Protein AF-A0A813E619-F1 (afdb_monomer_lite)

Secondary structure (DSSP, 8-state):
-HHHHHHHHHSHHHHHHHHHHHHHHHHH-S--------SEEEEES--TT-HHHHHHHHTT-EEEEE-TTT--TT-HHHHHHHHHHHHHSTT-EEEE----GGGSTHHHHHHHHHHHHHHHHHHHHHHHHHHHHHHHHHHHHHHHHTT--EEE---TT-GGGG-HHHHHHHHHTT---

Radius of gyration: 18.13 Å; chains: 1; bounding box: 39×41×46 Å

Organism: Polarella glacialis (NCBI:txid89957)

pLDDT: mean 81.94, std 20.35, range [29.91, 97.69]

Foldseek 3Di:
DVVVLVCVCVDPVVVVVLVVLLVVVVVVPPDDPQDDAPLEEEEAQDDPPDPVCVVSVVVVRHYDYPHVVVDDLLDVVRLVVLLVVLLVHFRYAYEYEQDLPLQDPVLVVVCVVPPDVSVVVSVVVVVSSVSSVVSLLVSQVSRVVSSYYYYYDDDPNGNVCVDPVNVVSCSNVVDDD

Sequence (177 aa):
MQDELQELIASDVYKKRVSGCIAAVAASAASSPRAVGSRTLLEFCCSPESQLGKTSSTLGVSVIRLHESFADLSDPMVIEQVLSFVQSHPGISMHASLPCTAWSMWQHMAVHKHGKQYTNKLEQRRKESLVLLHHCFETARAVIAGGGHFSFEWPRHCSGWLRRELLEFIVEFDLAS

Structure (mmCIF, N/CA/C/O backbone):
data_AF-A0A813E619-F1
#
_entry.id   AF-A0A813E619-F1
#
loop_
_atom_site.group_PDB
_atom_site.id
_atom_site.type_symbol
_atom_site.label_atom_id
_atom_site.label_alt_id
_atom_site.label_comp_id
_atom_site.label_asym_id
_atom_site.label_entity_id
_atom_site.label_seq_id
_atom_site.pdbx_PDB_ins_code
_atom_site.Cartn_x
_atom_site.Cartn_y
_atom_site.Cartn_z
_atom_site.occupancy
_atom_site.B_iso_or_equiv
_atom_site.auth_seq_id
_atom_site.auth_comp_id
_atom_site.auth_asym_id
_atom_site.auth_atom_id
_atom_site.pdbx_PDB_model_num
ATOM 1 N N . MET A 1 1 ? 6.442 -13.197 -23.025 1.00 41.50 1 MET A N 1
ATOM 2 C CA . MET A 1 1 ? 6.160 -12.371 -21.828 1.00 41.50 1 MET A CA 1
ATOM 3 C C . MET A 1 1 ? 4.703 -11.915 -21.731 1.00 41.50 1 MET A C 1
ATOM 5 O O . MET A 1 1 ? 4.079 -12.262 -20.742 1.00 41.50 1 MET A O 1
ATOM 9 N N . GLN A 1 2 ? 4.130 -11.186 -22.706 1.00 29.91 2 GLN A N 1
ATOM 10 C CA . GLN A 1 2 ? 2.670 -10.935 -22.733 1.00 29.91 2 GLN A CA 1
ATOM 11 C C . GLN A 1 2 ? 1.884 -12.199 -23.120 1.00 29.91 2 GLN A C 1
ATOM 13 O O . GLN A 1 2 ? 0.930 -12.541 -22.428 1.00 29.91 2 GLN A O 1
ATOM 18 N N . ASP A 1 3 ? 2.366 -12.952 -24.114 1.00 34.84 3 ASP A N 1
ATOM 19 C CA . ASP A 1 3 ? 1.767 -14.237 -24.508 1.00 34.84 3 ASP A CA 1
ATOM 20 C C . ASP A 1 3 ? 1.841 -15.295 -23.397 1.00 34.84 3 ASP A C 1
ATOM 22 O O . ASP A 1 3 ? 0.852 -15.953 -23.109 1.00 34.84 3 ASP A O 1
ATOM 26 N N . GLU A 1 4 ? 2.966 -15.387 -22.682 1.00 39.88 4 GLU A N 1
ATOM 27 C CA . GLU A 1 4 ? 3.129 -16.306 -21.538 1.00 39.88 4 GLU A CA 1
ATOM 28 C C . GLU A 1 4 ? 2.207 -15.954 -20.358 1.00 39.88 4 GLU A C 1
ATOM 30 O O . GLU A 1 4 ? 1.743 -16.839 -19.642 1.00 39.88 4 GLU A O 1
ATOM 35 N N . LEU A 1 5 ? 1.916 -14.664 -20.145 1.00 33.34 5 LEU A N 1
ATOM 36 C CA . LEU A 1 5 ? 0.962 -14.223 -19.126 1.00 33.34 5 LEU A CA 1
ATOM 37 C C . LEU A 1 5 ? -0.480 -14.538 -19.551 1.00 33.34 5 LEU A C 1
ATOM 39 O O . LEU A 1 5 ? -1.277 -14.974 -18.722 1.00 33.34 5 LEU A O 1
ATOM 43 N N . GLN A 1 6 ? -0.808 -14.365 -20.835 1.00 40.81 6 GLN A N 1
ATOM 44 C CA . GLN A 1 6 ? -2.102 -14.763 -21.394 1.00 40.81 6 GLN A CA 1
ATOM 45 C C . GLN A 1 6 ? -2.304 -16.281 -21.366 1.00 40.81 6 GLN A C 1
ATOM 47 O O . GLN A 1 6 ? -3.385 -16.726 -20.986 1.00 40.81 6 GLN A O 1
ATOM 52 N N . GLU A 1 7 ? -1.280 -17.078 -21.676 1.00 46.41 7 GLU A N 1
ATOM 53 C CA . GLU A 1 7 ? -1.324 -18.540 -21.552 1.00 46.41 7 GLU A CA 1
ATOM 54 C C . GLU A 1 7 ? -1.477 -18.989 -20.096 1.00 46.41 7 GLU A C 1
ATOM 56 O O . GLU A 1 7 ? -2.278 -19.878 -19.811 1.00 46.41 7 GLU A O 1
ATOM 61 N N . LEU A 1 8 ? -0.782 -18.347 -19.150 1.00 45.50 8 LEU A N 1
ATOM 62 C CA . LEU A 1 8 ? -0.906 -18.662 -17.725 1.00 45.50 8 LEU A CA 1
ATOM 63 C C . LEU A 1 8 ? -2.328 -18.390 -17.210 1.00 45.50 8 LEU A C 1
ATOM 65 O O . LEU A 1 8 ? -2.890 -19.238 -16.516 1.00 45.50 8 LEU A O 1
ATOM 69 N N . ILE A 1 9 ? -2.923 -17.251 -17.584 1.00 45.38 9 ILE A N 1
ATOM 70 C CA . ILE A 1 9 ? -4.305 -16.873 -17.238 1.00 45.38 9 ILE A CA 1
ATOM 71 C C . ILE A 1 9 ? -5.326 -17.792 -17.934 1.00 45.38 9 ILE A C 1
ATOM 73 O O . ILE A 1 9 ? -6.352 -18.142 -17.348 1.00 45.38 9 ILE A O 1
ATOM 77 N N . ALA A 1 10 ? -5.052 -18.216 -19.171 1.00 50.22 10 ALA A N 1
ATOM 78 C CA . ALA A 1 10 ? -5.915 -19.123 -19.924 1.00 50.22 10 ALA A CA 1
ATOM 79 C C . ALA A 1 10 ? -5.808 -20.589 -19.466 1.00 50.22 10 ALA A C 1
ATOM 81 O O . ALA A 1 10 ? -6.730 -21.369 -19.733 1.00 50.22 10 ALA A O 1
ATOM 82 N N . SER A 1 11 ? -4.723 -20.953 -18.770 1.00 60.78 11 SER A N 1
ATOM 83 C CA . SER A 1 11 ? -4.447 -22.322 -18.342 1.00 60.78 11 SER A CA 1
ATOM 84 C C . SER A 1 11 ? -5.502 -22.855 -17.370 1.00 60.78 11 SER A C 1
ATOM 86 O O . SER A 1 11 ? -5.934 -22.185 -16.425 1.00 60.78 11 SER A O 1
ATOM 88 N N . ASP A 1 12 ? -5.881 -24.119 -17.557 1.00 54.25 12 ASP A N 1
ATOM 89 C CA . ASP A 1 12 ? -6.829 -24.809 -16.677 1.00 54.25 12 ASP A CA 1
ATOM 90 C C . ASP A 1 12 ? -6.307 -24.938 -15.241 1.00 54.25 12 ASP A C 1
ATOM 92 O O . ASP A 1 12 ? -7.090 -25.052 -14.302 1.00 54.25 12 ASP A O 1
ATOM 96 N N . VAL A 1 13 ? -4.989 -24.839 -15.044 1.00 51.88 13 VAL A N 1
ATOM 97 C CA . VAL A 1 13 ? -4.357 -24.802 -13.721 1.00 51.88 13 VAL A CA 1
ATOM 98 C C . VAL A 1 13 ? -4.709 -23.508 -12.981 1.00 51.88 13 VAL A C 1
ATOM 100 O O . VAL A 1 13 ? -5.090 -23.571 -11.813 1.00 51.88 13 VAL A O 1
ATOM 103 N N . TYR A 1 14 ? -4.647 -22.349 -13.648 1.00 48.19 14 TYR A N 1
ATOM 104 C CA . TYR A 1 14 ? -5.047 -21.065 -13.060 1.00 48.19 14 TYR A CA 1
ATOM 105 C C . TYR A 1 14 ? -6.551 -21.037 -12.764 1.00 48.19 14 TYR A C 1
ATOM 107 O O . TYR A 1 14 ? -6.947 -20.742 -11.637 1.00 48.19 14 TYR A O 1
ATOM 115 N N . LYS A 1 15 ? -7.390 -21.471 -13.714 1.00 48.78 15 LYS A N 1
ATOM 116 C CA . LYS A 1 15 ? -8.852 -21.554 -13.527 1.00 48.78 15 LYS A CA 1
ATOM 117 C C . LYS A 1 15 ? -9.249 -22.483 -12.378 1.00 48.78 15 LYS A C 1
ATOM 119 O O . LYS A 1 15 ? -10.118 -22.136 -11.585 1.00 48.78 15 LYS A O 1
ATOM 124 N N . LYS A 1 16 ? -8.598 -23.644 -12.249 1.00 49.44 16 LYS A N 1
ATOM 125 C CA . LYS A 1 16 ? -8.877 -24.626 -11.188 1.00 49.44 16 LYS A CA 1
ATOM 126 C C . LYS A 1 16 ? -8.405 -24.146 -9.815 1.00 49.44 16 LYS A C 1
ATOM 128 O O . LYS A 1 16 ? -9.075 -24.413 -8.822 1.00 49.44 16 LYS A O 1
ATOM 133 N N . ARG A 1 17 ? -7.300 -23.392 -9.754 1.00 48.00 17 ARG A N 1
ATOM 134 C CA . ARG A 1 17 ? -6.789 -22.776 -8.519 1.00 48.00 17 ARG A CA 1
ATOM 135 C C . ARG A 1 17 ? -7.690 -21.631 -8.052 1.00 48.00 17 ARG A C 1
ATOM 137 O O . ARG A 1 17 ? -8.081 -21.619 -6.894 1.00 48.00 17 ARG A O 1
ATOM 144 N N . VAL A 1 18 ? -8.112 -20.757 -8.968 1.00 44.44 18 VAL A N 1
ATOM 145 C CA . VAL A 1 18 ? -9.092 -19.691 -8.697 1.00 44.44 18 VAL A CA 1
ATOM 146 C C . VAL A 1 18 ? -10.452 -20.276 -8.293 1.00 44.44 18 VAL A C 1
ATOM 148 O O . VAL A 1 18 ? -11.031 -19.843 -7.304 1.00 44.44 18 VAL A O 1
ATOM 151 N N . SER A 1 19 ? -10.941 -21.311 -8.982 1.00 44.03 19 SER A N 1
ATOM 152 C CA . SER A 1 19 ? -12.208 -21.977 -8.646 1.00 44.03 19 SER A CA 1
ATOM 153 C C . SER A 1 19 ? -12.165 -22.693 -7.288 1.00 44.03 19 SER A C 1
ATOM 155 O O . SER A 1 19 ? -13.138 -22.625 -6.538 1.00 44.03 19 SER A O 1
ATOM 157 N N . GLY A 1 20 ? -11.034 -23.316 -6.936 1.00 42.53 20 GLY A N 1
ATOM 158 C CA . GLY A 1 20 ? -10.807 -23.886 -5.606 1.00 42.53 20 GLY A CA 1
ATOM 159 C C . GLY A 1 20 ? -10.796 -22.826 -4.499 1.00 42.53 20 GLY A C 1
ATOM 160 O O . GLY A 1 20 ? -11.388 -23.049 -3.445 1.00 42.53 20 GLY A O 1
ATOM 161 N N . CYS A 1 21 ? -10.202 -21.654 -4.756 1.00 42.06 21 CYS A N 1
ATOM 162 C CA . CYS A 1 21 ? -10.250 -20.514 -3.837 1.00 42.06 21 CYS A CA 1
ATOM 163 C C . CYS A 1 21 ? -11.679 -19.973 -3.671 1.00 42.06 21 CYS A C 1
ATOM 165 O O . CYS A 1 21 ? -12.118 -19.775 -2.545 1.00 42.06 21 CYS A O 1
ATOM 167 N N . ILE A 1 22 ? -12.444 -19.817 -4.759 1.00 38.31 22 ILE A N 1
ATOM 168 C CA . ILE A 1 22 ? -13.840 -19.341 -4.708 1.00 38.31 22 ILE A CA 1
ATOM 169 C C . ILE A 1 22 ? -14.727 -20.283 -3.873 1.00 38.31 22 ILE A C 1
ATOM 171 O O . ILE A 1 22 ? -15.525 -19.820 -3.059 1.00 38.31 22 ILE A O 1
ATOM 175 N N . ALA A 1 23 ? -14.576 -21.603 -4.026 1.00 34.28 23 ALA A N 1
ATOM 176 C CA . ALA A 1 23 ? -15.349 -22.575 -3.250 1.00 34.28 23 ALA A CA 1
ATOM 177 C C . ALA A 1 23 ? -15.011 -22.545 -1.745 1.00 34.28 23 ALA A C 1
ATOM 179 O O . ALA A 1 23 ? -15.906 -22.697 -0.913 1.00 34.28 23 ALA A O 1
ATOM 180 N N . ALA A 1 24 ? -13.745 -22.305 -1.385 1.00 37.12 24 ALA A N 1
ATOM 181 C CA . ALA A 1 24 ? -13.323 -22.138 0.006 1.00 37.12 24 ALA A CA 1
ATOM 182 C C . ALA A 1 24 ? -13.815 -20.807 0.618 1.00 37.12 24 ALA A C 1
ATOM 184 O O . ALA A 1 24 ? -14.216 -20.778 1.781 1.00 37.12 24 ALA A O 1
ATOM 185 N N . VAL A 1 25 ? -13.865 -19.728 -0.174 1.00 40.38 25 VAL A N 1
ATOM 186 C CA . VAL A 1 25 ? -14.395 -18.409 0.226 1.00 40.38 25 VAL A CA 1
ATOM 187 C C . VAL A 1 25 ? -15.904 -18.463 0.495 1.00 40.38 25 VAL A C 1
ATOM 189 O O . VAL A 1 25 ? -16.363 -17.952 1.518 1.00 40.38 25 VAL A O 1
ATOM 192 N N . ALA A 1 26 ? -16.680 -19.162 -0.343 1.00 36.34 26 ALA A N 1
ATOM 193 C CA . ALA A 1 26 ? -18.120 -19.346 -0.128 1.00 36.34 26 ALA A CA 1
ATOM 194 C C . ALA A 1 26 ? -18.444 -20.081 1.190 1.00 36.34 26 ALA A C 1
ATOM 196 O O . ALA A 1 26 ? -19.484 -19.833 1.797 1.00 36.34 26 ALA A O 1
ATOM 197 N N . ALA A 1 27 ? -17.543 -20.950 1.660 1.00 37.25 27 ALA A N 1
ATOM 198 C CA . ALA A 1 27 ? -17.690 -21.647 2.936 1.00 37.25 27 ALA A CA 1
ATOM 199 C C . ALA A 1 27 ? -17.308 -20.779 4.154 1.00 37.25 27 ALA A C 1
ATOM 201 O O . ALA A 1 27 ? -17.811 -21.023 5.249 1.00 37.25 27 ALA A O 1
ATOM 202 N N . SER A 1 28 ? -16.459 -19.756 3.977 1.00 42.31 28 SER A N 1
ATOM 203 C CA . SER A 1 28 ? -15.953 -18.905 5.067 1.00 42.31 28 SER A CA 1
ATOM 204 C C . SER A 1 28 ? -16.727 -17.590 5.257 1.00 42.31 28 SER A C 1
ATOM 206 O O . SER A 1 28 ? -16.535 -16.913 6.264 1.00 42.31 28 SER A O 1
ATOM 208 N N . ALA A 1 29 ? -17.634 -17.243 4.335 1.00 39.84 29 ALA A N 1
ATOM 209 C CA . ALA A 1 29 ? -18.538 -16.088 4.443 1.00 39.84 29 ALA A CA 1
ATOM 210 C C . ALA A 1 29 ? -19.655 -16.266 5.500 1.00 39.84 29 ALA A C 1
ATOM 212 O O . ALA A 1 29 ? -20.433 -15.344 5.764 1.00 39.84 29 ALA A O 1
ATOM 213 N N . ALA A 1 30 ? -19.736 -17.437 6.139 1.00 37.34 30 ALA A N 1
ATOM 214 C CA . ALA A 1 30 ? -20.634 -17.687 7.256 1.00 37.34 30 ALA A CA 1
ATOM 215 C C . ALA A 1 30 ? -20.085 -17.064 8.558 1.00 37.34 30 ALA A C 1
ATOM 217 O O . ALA A 1 30 ? -19.426 -17.710 9.367 1.00 37.34 30 ALA A O 1
ATOM 218 N N . SER A 1 31 ? -20.424 -15.784 8.744 1.00 44.72 31 SER A N 1
ATOM 219 C CA . SER A 1 31 ? -20.589 -15.074 10.023 1.00 44.72 31 SER A CA 1
ATOM 220 C C . SER A 1 31 ? -19.390 -15.002 10.982 1.00 44.72 31 SER A C 1
ATOM 222 O O . SER A 1 31 ? -19.294 -15.780 11.929 1.00 44.72 31 SER A O 1
ATOM 224 N N . SER A 1 32 ? -18.588 -13.940 10.857 1.00 43.31 32 SER A N 1
ATOM 225 C CA . SER A 1 32 ? -17.962 -13.319 12.033 1.00 43.31 32 SER A CA 1
ATOM 226 C C . SER A 1 32 ? -18.773 -12.071 12.427 1.00 43.31 32 SER A C 1
ATOM 228 O O . SER A 1 32 ? -19.138 -11.292 11.538 1.00 43.31 32 SER A O 1
ATOM 230 N N . PRO A 1 33 ? -19.128 -11.864 13.710 1.00 41.94 33 PRO A N 1
ATOM 231 C CA . PRO A 1 33 ? -19.842 -10.667 14.148 1.00 41.94 33 PRO A CA 1
ATOM 232 C C . PRO A 1 33 ? -19.021 -9.418 13.802 1.00 41.94 33 PRO A C 1
ATOM 234 O O . PRO A 1 33 ? -17.832 -9.364 14.105 1.00 41.94 33 PRO A O 1
ATOM 237 N N . ARG A 1 34 ? -19.639 -8.404 13.176 1.00 48.38 34 ARG A N 1
ATOM 238 C CA . ARG A 1 34 ? -18.982 -7.119 12.869 1.00 48.38 34 ARG A CA 1
ATOM 239 C C . ARG A 1 34 ? -18.469 -6.488 14.167 1.00 48.38 34 ARG A C 1
ATOM 241 O O . ARG A 1 34 ? -19.261 -5.954 14.942 1.00 48.38 34 ARG A O 1
ATOM 248 N N . ALA A 1 35 ? -17.162 -6.565 14.406 1.00 53.06 35 ALA A N 1
ATOM 249 C CA . ALA A 1 35 ? -16.524 -5.899 15.530 1.00 53.06 35 ALA A CA 1
ATOM 250 C C . ALA A 1 35 ? -16.742 -4.381 15.418 1.00 53.06 35 ALA A C 1
ATOM 252 O O . ALA A 1 35 ? -16.664 -3.801 14.334 1.00 53.06 35 ALA A O 1
ATOM 253 N N . VAL A 1 36 ? -17.048 -3.733 16.543 1.00 57.78 36 VAL A N 1
ATOM 254 C CA . VAL A 1 36 ? -17.112 -2.270 16.631 1.00 57.78 36 VAL A CA 1
ATOM 255 C C . VAL A 1 36 ? -15.703 -1.740 16.355 1.00 57.78 36 VAL A C 1
ATOM 257 O O . VAL A 1 36 ? -14.794 -1.984 17.144 1.00 57.78 36 VAL A O 1
ATOM 260 N N . GLY A 1 37 ? -15.507 -1.069 15.216 1.00 68.94 37 GLY A N 1
ATOM 261 C CA . GLY A 1 37 ? -14.194 -0.557 14.811 1.00 68.94 37 GLY A CA 1
ATOM 262 C C . GLY A 1 37 ? -13.589 0.388 15.855 1.00 68.94 37 GLY A C 1
ATOM 263 O O . GLY A 1 37 ? -14.303 1.162 16.494 1.00 68.94 37 GLY A O 1
ATOM 264 N N . SER A 1 38 ? -12.262 0.374 16.000 1.00 80.50 38 SER A N 1
ATOM 265 C CA . SER A 1 38 ? -11.520 1.083 17.062 1.00 80.50 38 SER A CA 1
ATOM 266 C C . SER A 1 38 ? -11.439 2.608 16.882 1.00 80.50 38 SER A C 1
ATOM 268 O O . SER A 1 38 ? -10.667 3.284 17.562 1.00 80.50 38 SER A O 1
ATOM 270 N N . ARG A 1 39 ? -12.205 3.167 15.932 1.00 87.56 39 ARG A N 1
ATOM 271 C CA . ARG A 1 39 ? -12.134 4.571 15.480 1.00 87.56 39 ARG A CA 1
ATOM 272 C C . ARG A 1 39 ? -10.706 5.030 15.166 1.00 87.56 39 ARG A C 1
ATOM 274 O O . ARG A 1 39 ? -10.388 6.207 15.318 1.00 87.56 39 ARG A O 1
ATOM 281 N N . THR A 1 40 ? -9.857 4.108 14.727 1.00 92.88 40 THR A N 1
ATOM 282 C CA . THR A 1 40 ? -8.479 4.385 14.335 1.00 92.88 40 THR A CA 1
ATOM 283 C C . THR A 1 40 ? -8.255 3.928 12.900 1.00 92.88 40 THR A C 1
ATOM 285 O O . THR A 1 40 ? -8.658 2.827 12.517 1.00 92.88 40 THR A O 1
ATOM 288 N N . LEU A 1 41 ? -7.632 4.801 12.112 1.00 94.62 41 LEU A N 1
ATOM 289 C CA . LEU A 1 41 ? -7.318 4.609 10.706 1.00 94.62 41 LEU A CA 1
ATOM 290 C C . LEU A 1 41 ? -5.803 4.668 10.502 1.00 94.62 41 LEU A C 1
ATOM 292 O O . LEU A 1 41 ? -5.155 5.646 10.870 1.00 94.62 41 LEU A O 1
ATOM 296 N N . LEU A 1 42 ? -5.256 3.642 9.868 1.00 95.69 42 LEU A N 1
ATOM 297 C CA . LEU A 1 42 ? -3.891 3.618 9.367 1.00 95.69 42 LEU A CA 1
ATOM 298 C C . LEU A 1 42 ? -3.893 4.051 7.894 1.00 95.69 42 LEU A C 1
ATOM 300 O O . LEU A 1 42 ? -4.512 3.395 7.059 1.00 95.69 42 LEU A O 1
ATOM 304 N N . GLU A 1 43 ? -3.220 5.149 7.562 1.00 96.25 43 GLU A N 1
ATOM 305 C CA . GLU A 1 43 ? -3.003 5.574 6.176 1.00 96.25 43 GLU A CA 1
ATOM 306 C C . GLU A 1 43 ? -1.627 5.076 5.698 1.00 96.25 43 GLU A C 1
ATOM 308 O O . GLU A 1 43 ? -0.595 5.543 6.176 1.00 96.25 43 GLU A O 1
ATOM 313 N N . PHE A 1 44 ? -1.602 4.127 4.761 1.00 96.25 44 PHE A N 1
ATOM 314 C CA . PHE A 1 44 ? -0.386 3.497 4.232 1.00 96.25 44 PHE A CA 1
ATOM 315 C C . PHE A 1 44 ? 0.049 4.163 2.918 1.00 96.25 44 PHE A C 1
ATOM 317 O O . PHE A 1 44 ? -0.759 4.300 1.997 1.00 96.25 44 PHE A O 1
ATOM 324 N N . CYS A 1 45 ? 1.321 4.566 2.810 1.00 94.31 45 CYS A N 1
ATOM 325 C CA . CYS A 1 45 ? 1.870 5.315 1.667 1.00 94.31 45 CYS A CA 1
ATOM 326 C C . CYS A 1 45 ? 1.137 6.636 1.356 1.00 94.31 45 CYS A C 1
ATOM 328 O O . CYS A 1 45 ? 1.098 7.086 0.212 1.00 94.31 45 CYS A O 1
ATOM 330 N N . CYS A 1 46 ? 0.553 7.285 2.361 1.00 91.75 46 CYS A N 1
ATOM 331 C CA . CYS A 1 46 ? -0.203 8.514 2.150 1.00 91.75 46 CYS A CA 1
ATOM 332 C C . CYS A 1 46 ? 0.687 9.753 1.988 1.00 91.75 46 CYS A C 1
ATOM 334 O O . CYS A 1 46 ? 1.867 9.769 2.337 1.00 91.75 46 CYS A O 1
ATOM 336 N N . SER A 1 47 ? 0.083 10.850 1.532 1.00 89.62 47 SER A N 1
ATOM 337 C CA . SER A 1 47 ? 0.688 12.178 1.661 1.00 89.62 47 SER A CA 1
ATOM 338 C C . SER A 1 47 ? 0.643 12.649 3.124 1.00 89.62 47 SER A C 1
ATOM 340 O O . SER A 1 47 ? -0.370 12.417 3.792 1.00 89.62 47 SER A O 1
ATOM 342 N N . PRO A 1 48 ? 1.653 13.399 3.613 1.00 86.12 48 PRO A N 1
ATOM 343 C CA . PRO A 1 48 ? 1.571 14.093 4.901 1.00 86.12 48 PRO A CA 1
ATOM 344 C C . PRO A 1 48 ? 0.321 14.969 5.042 1.00 86.12 48 PRO A C 1
ATOM 346 O O . PRO A 1 48 ? -0.191 15.136 6.144 1.00 86.12 48 PRO A O 1
ATOM 349 N N . GLU A 1 49 ? -0.215 15.459 3.921 1.00 88.75 49 GLU A N 1
ATOM 350 C CA . GLU A 1 49 ? -1.367 16.357 3.850 1.00 88.75 49 GLU A CA 1
ATOM 351 C C . GLU A 1 49 ? -2.643 15.683 3.317 1.00 88.75 49 GLU A C 1
ATOM 353 O O . GLU A 1 49 ? -3.546 16.380 2.838 1.00 88.75 49 GLU A O 1
ATOM 358 N N . SER A 1 50 ? -2.727 14.347 3.402 1.00 88.19 50 SER A N 1
ATOM 359 C CA . SER A 1 50 ? -3.878 13.555 2.945 1.00 88.19 50 SER A CA 1
ATOM 360 C C . SER A 1 50 ? -5.214 14.121 3.440 1.00 88.19 50 SER A C 1
ATOM 362 O O . SER A 1 50 ? -5.411 14.374 4.634 1.00 88.19 50 SER A O 1
ATOM 364 N N . GLN A 1 51 ? -6.156 14.306 2.509 1.00 90.19 51 GLN A N 1
ATOM 365 C CA . GLN A 1 51 ? -7.506 14.779 2.823 1.00 90.19 51 GLN A CA 1
ATOM 366 C C . GLN A 1 51 ? -8.269 13.762 3.667 1.00 90.19 51 GLN A C 1
ATOM 368 O O . GLN A 1 51 ? -8.970 14.158 4.595 1.00 90.19 51 GLN A O 1
ATOM 373 N N . LEU A 1 52 ? -8.069 12.464 3.407 1.00 88.94 52 LEU A N 1
ATOM 374 C CA . LEU A 1 52 ? -8.699 11.398 4.178 1.00 88.94 52 LEU A CA 1
ATOM 375 C C . LEU A 1 52 ? -8.349 11.535 5.659 1.00 88.94 52 LEU A C 1
ATOM 377 O O . LEU A 1 52 ? -9.249 11.571 6.499 1.00 88.94 52 LEU A O 1
ATOM 381 N N . GLY A 1 53 ? -7.069 11.708 5.988 1.00 86.62 53 GLY A N 1
ATOM 382 C CA . GLY A 1 53 ? -6.672 11.929 7.368 1.00 86.62 53 GLY A CA 1
ATOM 383 C C . GLY A 1 53 ? -7.231 13.225 7.964 1.00 86.62 53 GLY A C 1
ATOM 384 O O . GLY A 1 53 ? -7.661 13.221 9.113 1.00 86.62 53 GLY A O 1
ATOM 385 N N . LYS A 1 54 ? -7.250 14.334 7.208 1.00 88.62 54 LYS A N 1
ATOM 386 C CA . LYS A 1 54 ? -7.779 15.626 7.695 1.00 88.62 54 LYS A CA 1
ATOM 387 C C . LYS A 1 54 ? -9.260 15.526 8.053 1.00 88.62 54 LYS A C 1
ATOM 389 O O . LYS A 1 54 ? -9.657 15.930 9.143 1.00 88.62 54 LYS A O 1
ATOM 394 N N . THR A 1 55 ? -10.061 14.947 7.162 1.00 90.31 55 THR A N 1
ATOM 395 C CA . THR A 1 55 ? -11.498 14.753 7.376 1.00 90.31 55 THR A CA 1
ATOM 396 C C . THR A 1 55 ? -11.769 13.740 8.488 1.00 90.31 55 THR A C 1
ATOM 398 O O . THR A 1 55 ? -12.646 13.964 9.320 1.00 90.31 55 THR A O 1
ATOM 401 N N . SER A 1 56 ? -10.989 12.658 8.557 1.00 86.75 56 SER A N 1
ATOM 402 C CA . SER A 1 56 ? -11.108 11.639 9.609 1.00 86.75 56 SER A CA 1
ATOM 403 C C . SER A 1 56 ? -10.921 12.236 11.006 1.00 86.75 56 SER A C 1
ATOM 405 O O . SER A 1 56 ? -11.719 11.957 11.902 1.00 86.75 56 SER A O 1
ATOM 407 N N . SER A 1 57 ? -9.949 13.138 11.184 1.00 81.19 57 SER A N 1
ATOM 408 C CA . SER A 1 57 ? -9.762 13.840 12.460 1.00 81.19 57 SER A CA 1
ATOM 409 C C . SER A 1 57 ? -10.984 14.678 12.854 1.00 81.19 57 SER A C 1
ATOM 411 O O . SER A 1 57 ? -11.384 14.661 14.016 1.00 81.19 57 SER A O 1
ATOM 413 N N . THR A 1 58 ? -11.639 15.351 11.900 1.00 85.75 58 THR A N 1
ATOM 414 C CA . THR A 1 58 ? -12.887 16.099 12.154 1.00 85.75 58 THR A CA 1
ATOM 415 C C . THR A 1 58 ? -14.036 15.188 12.590 1.00 85.75 58 THR A C 1
ATOM 417 O O . THR A 1 58 ? -14.879 15.590 13.387 1.00 85.75 58 THR A O 1
ATOM 420 N N . LEU A 1 59 ? -14.055 13.945 12.110 1.00 87.38 59 LEU A N 1
ATOM 421 C CA . LEU A 1 59 ? -15.050 12.936 12.477 1.00 87.38 59 LEU A CA 1
ATOM 422 C C . LEU A 1 59 ? -14.705 12.194 13.779 1.00 87.38 59 LEU A C 1
ATOM 424 O O . LEU A 1 59 ? -15.412 11.254 14.144 1.00 87.38 59 LEU A O 1
ATOM 428 N N . GLY A 1 60 ? -13.641 12.589 14.489 1.00 87.00 60 GLY A N 1
ATOM 429 C CA . GLY A 1 60 ? -13.190 11.943 15.723 1.00 87.00 60 GLY A CA 1
ATOM 430 C C . GLY A 1 60 ? -12.631 10.537 15.489 1.00 87.00 60 GLY A C 1
ATOM 431 O O . GLY A 1 60 ? -12.887 9.639 16.296 1.00 87.00 60 GLY A O 1
ATOM 432 N N . VAL A 1 61 ? -11.968 10.329 14.350 1.00 90.12 61 VAL A N 1
ATOM 433 C CA . VAL A 1 61 ? -11.181 9.132 14.030 1.00 90.12 61 VAL A CA 1
ATOM 434 C C . VAL A 1 61 ? -9.704 9.482 14.214 1.00 90.12 61 VAL A C 1
ATOM 436 O O . VAL A 1 61 ? -9.226 10.476 13.664 1.00 90.12 61 VAL A O 1
ATOM 439 N N . SER A 1 62 ? -8.987 8.682 15.003 1.00 91.31 62 SER A N 1
ATOM 440 C CA . SER A 1 62 ? -7.536 8.809 15.164 1.00 91.31 62 SER A CA 1
ATOM 441 C C . SER A 1 62 ? -6.844 8.314 13.900 1.00 91.31 62 SER A C 1
ATOM 443 O O . SER A 1 62 ? -7.197 7.251 13.394 1.00 91.31 62 SER A O 1
ATOM 445 N N . VAL A 1 63 ? -5.882 9.066 13.368 1.00 91.69 63 VAL A N 1
ATOM 446 C CA . VAL A 1 63 ? -5.226 8.726 12.099 1.00 91.69 63 VAL A CA 1
ATOM 447 C C . VAL A 1 63 ? -3.727 8.604 12.295 1.00 91.69 63 VAL A C 1
ATOM 449 O O . VAL A 1 63 ? -3.085 9.536 12.774 1.00 91.69 63 VAL A O 1
ATOM 452 N N . ILE A 1 64 ? -3.171 7.471 11.877 1.00 92.56 64 ILE A N 1
ATOM 453 C CA . ILE A 1 64 ? -1.733 7.213 11.854 1.00 92.56 64 ILE A CA 1
ATOM 454 C C . ILE A 1 64 ? -1.292 7.250 10.397 1.00 92.56 64 ILE A C 1
ATOM 456 O O . ILE A 1 64 ? -1.723 6.426 9.594 1.00 92.56 64 ILE A O 1
ATOM 460 N N . ARG A 1 65 ? -0.453 8.226 10.049 1.00 93.25 65 ARG A N 1
ATOM 461 C CA . ARG A 1 65 ? 0.011 8.449 8.676 1.00 93.25 65 ARG A CA 1
ATOM 462 C C . ARG A 1 65 ? 1.385 7.837 8.463 1.00 93.25 65 ARG A C 1
ATOM 464 O O . ARG A 1 65 ? 2.381 8.376 8.935 1.00 93.25 65 ARG A O 1
ATOM 471 N N . LEU A 1 66 ? 1.439 6.750 7.706 1.00 92.31 66 LEU A N 1
ATOM 472 C CA . LEU A 1 66 ? 2.677 6.120 7.268 1.00 92.31 66 LEU A CA 1
ATOM 473 C C . LEU A 1 66 ? 3.090 6.702 5.908 1.00 92.31 66 LEU A C 1
ATOM 475 O O . LEU A 1 66 ? 2.957 6.067 4.860 1.00 92.31 66 LEU A O 1
ATOM 479 N N . HIS A 1 67 ? 3.531 7.958 5.923 1.00 88.94 67 HIS A N 1
ATOM 480 C CA . HIS A 1 67 ? 4.080 8.631 4.748 1.00 88.94 67 HIS A CA 1
ATOM 481 C C . HIS A 1 67 ? 5.603 8.452 4.664 1.00 88.94 67 HIS A C 1
ATOM 483 O O . HIS A 1 67 ? 6.261 8.198 5.670 1.00 88.94 67 HIS A O 1
ATOM 489 N N . GLU A 1 68 ? 6.184 8.671 3.483 1.00 85.38 68 GLU A N 1
ATOM 490 C CA . GLU A 1 68 ? 7.605 8.398 3.195 1.00 85.38 68 GLU A CA 1
ATOM 491 C C . GLU A 1 68 ? 8.589 9.077 4.169 1.00 85.38 68 GLU A C 1
ATOM 493 O O . GLU A 1 68 ? 9.558 8.462 4.597 1.00 85.38 68 GLU A O 1
ATOM 498 N N . SER A 1 69 ? 8.331 10.320 4.596 1.00 83.31 69 SER A N 1
ATOM 499 C CA . SER A 1 69 ? 9.202 11.013 5.564 1.00 83.31 69 SER A CA 1
ATOM 500 C C . SER A 1 69 ? 9.020 10.581 7.026 1.00 83.31 69 SER A C 1
ATOM 502 O O . SER A 1 69 ? 9.776 11.032 7.882 1.00 83.31 69 SER A O 1
ATOM 504 N N . PHE A 1 70 ? 8.015 9.754 7.328 1.00 81.69 70 PHE A N 1
ATOM 505 C CA . PHE A 1 70 ? 7.766 9.217 8.668 1.00 81.69 70 PHE A CA 1
ATOM 506 C C . PHE A 1 70 ? 8.403 7.840 8.814 1.00 81.69 70 PHE A C 1
ATOM 508 O O . PHE A 1 70 ? 9.051 7.568 9.820 1.00 81.69 70 PHE A O 1
ATOM 515 N N . ALA A 1 71 ? 8.226 6.986 7.805 1.00 85.50 71 ALA A N 1
ATOM 516 C CA . ALA A 1 71 ? 8.720 5.623 7.818 1.00 85.50 71 ALA A CA 1
ATOM 517 C C . ALA A 1 71 ? 8.998 5.128 6.392 1.00 85.50 71 ALA A C 1
ATOM 519 O O . ALA A 1 71 ? 8.178 5.328 5.492 1.00 85.50 71 ALA A O 1
ATOM 520 N N . ASP A 1 72 ? 10.123 4.433 6.204 1.00 91.75 72 ASP A N 1
ATOM 521 C CA . ASP A 1 72 ? 10.377 3.690 4.970 1.00 91.75 72 ASP A CA 1
ATOM 522 C C . ASP A 1 72 ? 9.627 2.358 5.019 1.00 91.75 72 ASP A C 1
ATOM 524 O O . ASP A 1 72 ? 10.053 1.393 5.648 1.00 91.75 72 ASP A O 1
ATOM 528 N N . LEU A 1 73 ? 8.486 2.305 4.339 1.00 92.06 73 LEU A N 1
ATOM 529 C CA . LEU A 1 73 ? 7.644 1.110 4.278 1.00 92.06 73 LEU A CA 1
ATOM 530 C C . LEU A 1 73 ? 8.216 0.011 3.374 1.00 92.06 73 LEU A C 1
ATOM 532 O O . LEU A 1 73 ? 7.608 -1.051 3.246 1.00 92.06 73 LEU A O 1
ATOM 536 N N . SER A 1 74 ? 9.367 0.242 2.743 1.00 92.12 74 SER A N 1
ATOM 537 C CA . SER A 1 74 ? 10.125 -0.789 2.031 1.00 92.12 74 SER A CA 1
ATOM 538 C C . SER A 1 74 ? 11.044 -1.575 2.970 1.00 92.12 74 SER A C 1
ATOM 540 O O . SER A 1 74 ? 11.535 -2.630 2.571 1.00 92.12 74 SER A O 1
ATOM 542 N N . ASP A 1 75 ? 11.275 -1.087 4.193 1.00 91.06 75 ASP A N 1
ATOM 543 C CA . ASP A 1 75 ? 12.099 -1.742 5.208 1.00 91.06 75 ASP A CA 1
ATOM 544 C C . ASP A 1 75 ? 11.275 -2.790 5.988 1.00 91.06 75 ASP A C 1
ATOM 546 O O . ASP A 1 75 ? 10.315 -2.430 6.679 1.00 91.06 75 ASP A O 1
ATOM 550 N N . PRO A 1 76 ? 11.640 -4.085 5.935 1.00 92.12 76 PRO A N 1
ATOM 551 C CA . PRO A 1 76 ? 10.956 -5.132 6.690 1.00 92.12 76 PRO A CA 1
ATOM 552 C C . PRO A 1 76 ? 10.891 -4.871 8.201 1.00 92.12 76 PRO A C 1
ATOM 554 O O . PRO A 1 76 ? 9.886 -5.199 8.826 1.00 92.12 76 PRO A O 1
ATOM 557 N N . MET A 1 77 ? 11.908 -4.238 8.799 1.00 90.94 77 MET A N 1
ATOM 558 C CA . MET A 1 77 ? 11.910 -3.948 10.240 1.00 90.94 77 MET A CA 1
ATOM 559 C C . MET A 1 77 ? 10.835 -2.928 10.623 1.00 90.94 77 MET A C 1
ATOM 561 O O . MET A 1 77 ? 10.212 -3.031 11.681 1.00 90.94 77 MET A O 1
ATOM 565 N N . VAL A 1 78 ? 10.597 -1.942 9.757 1.00 91.44 78 VAL A N 1
ATOM 566 C CA . VAL A 1 78 ? 9.509 -0.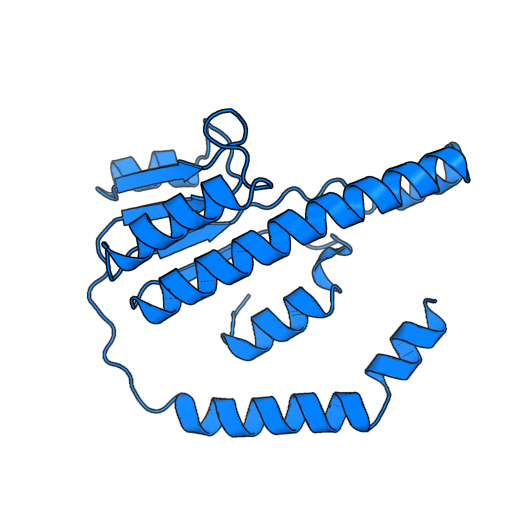974 9.931 1.00 91.44 78 VAL A CA 1
ATOM 567 C C . VAL A 1 78 ? 8.164 -1.691 9.850 1.00 91.44 78 VAL A C 1
ATOM 569 O O . VAL A 1 78 ? 7.279 -1.445 10.669 1.00 91.44 78 VAL A O 1
ATOM 572 N N . ILE A 1 79 ? 8.011 -2.621 8.907 1.00 96.31 79 ILE A N 1
ATOM 573 C CA . ILE A 1 79 ? 6.776 -3.394 8.746 1.00 96.31 79 ILE A CA 1
ATOM 574 C C . ILE A 1 79 ? 6.515 -4.308 9.940 1.00 96.31 79 ILE A C 1
ATOM 576 O O . ILE A 1 79 ? 5.379 -4.370 10.399 1.00 96.31 79 ILE A O 1
ATOM 580 N N . GLU A 1 80 ? 7.537 -4.936 10.521 1.00 92.31 80 GLU A N 1
ATOM 581 C CA . GLU A 1 80 ? 7.392 -5.701 11.767 1.00 92.31 80 GLU A CA 1
ATOM 582 C C . GLU A 1 80 ? 6.838 -4.841 12.916 1.00 92.31 80 GLU A C 1
ATOM 584 O O . GLU A 1 80 ? 5.951 -5.277 13.656 1.00 92.31 80 GLU A O 1
ATOM 589 N N . GLN A 1 81 ? 7.300 -3.594 13.044 1.00 92.38 81 GLN A N 1
ATOM 590 C CA . GLN A 1 81 ? 6.782 -2.660 14.049 1.00 92.38 81 GLN A CA 1
ATOM 591 C C . G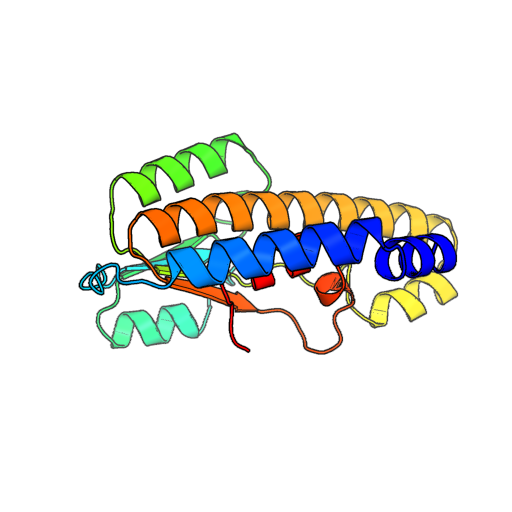LN A 1 81 ? 5.325 -2.275 13.773 1.00 92.38 81 GLN A C 1
ATOM 593 O O . GLN A 1 81 ? 4.504 -2.270 14.694 1.00 92.38 81 GLN A O 1
ATOM 598 N N . VAL A 1 82 ? 4.984 -1.998 12.510 1.00 94.06 82 VAL A N 1
ATOM 599 C CA . VAL A 1 82 ? 3.605 -1.700 12.093 1.00 94.06 82 VAL A CA 1
ATOM 600 C C . VAL A 1 82 ? 2.688 -2.895 12.363 1.00 94.06 82 VAL A C 1
ATOM 602 O O . VAL A 1 82 ? 1.597 -2.717 12.903 1.00 94.06 82 VAL A O 1
ATOM 605 N N . LEU A 1 83 ? 3.130 -4.116 12.059 1.00 94.62 83 LEU A N 1
ATOM 606 C CA . LEU A 1 83 ? 2.380 -5.344 12.320 1.00 94.62 83 LEU A CA 1
ATOM 607 C C . LEU A 1 83 ? 2.139 -5.553 13.817 1.00 94.62 83 LEU A C 1
ATOM 609 O O . LEU A 1 83 ? 1.002 -5.800 14.214 1.00 94.62 83 LEU A O 1
ATOM 613 N N . SER A 1 84 ? 3.169 -5.393 14.650 1.00 91.50 84 SER A N 1
ATOM 614 C CA . SER A 1 84 ? 3.045 -5.471 16.113 1.00 91.50 84 SER A CA 1
ATOM 615 C C . SER A 1 84 ? 2.049 -4.438 16.657 1.00 91.50 84 SER A C 1
ATOM 617 O O . SER A 1 84 ? 1.198 -4.740 17.503 1.00 91.50 84 SER A O 1
ATOM 619 N N . PHE A 1 85 ? 2.081 -3.218 16.114 1.00 92.19 85 PHE A N 1
ATOM 620 C CA . PHE A 1 85 ? 1.116 -2.178 16.452 1.00 92.19 85 PHE A CA 1
ATOM 621 C C . PHE A 1 85 ? -0.316 -2.567 16.053 1.00 92.19 85 PHE A C 1
ATOM 623 O O . PHE A 1 85 ? -1.219 -2.507 16.884 1.00 92.19 85 PHE A O 1
ATOM 630 N N . VAL A 1 86 ? -0.540 -3.021 14.818 1.00 93.44 86 VAL A N 1
ATOM 631 C CA . VAL A 1 86 ? -1.868 -3.454 14.346 1.00 93.44 86 VAL A CA 1
ATOM 632 C C . VAL A 1 86 ? -2.403 -4.618 15.185 1.00 93.44 86 VAL A C 1
ATOM 634 O O . VAL A 1 86 ? -3.560 -4.602 15.598 1.00 93.44 86 VAL A O 1
ATOM 637 N N . GLN A 1 87 ? -1.565 -5.609 15.488 1.00 91.62 87 GLN A N 1
ATOM 638 C CA . GLN A 1 87 ? -1.951 -6.791 16.264 1.00 91.62 87 GLN A CA 1
ATOM 639 C C . GLN A 1 87 ? -2.312 -6.460 17.718 1.00 91.62 87 GLN A C 1
ATOM 641 O O . GLN A 1 87 ? -3.191 -7.098 18.294 1.00 91.62 87 GLN A O 1
ATOM 646 N N . SER A 1 88 ? -1.666 -5.452 18.310 1.00 90.62 88 SER A N 1
ATOM 647 C CA . SER A 1 88 ? -1.982 -4.975 19.664 1.00 90.62 88 SER A CA 1
ATOM 648 C C . SER A 1 88 ? -3.217 -4.069 19.728 1.00 90.62 88 SER A C 1
ATOM 650 O O . SER A 1 88 ? -3.711 -3.798 20.823 1.00 90.62 88 SER A O 1
ATOM 652 N N . HIS A 1 89 ? -3.762 -3.652 18.580 1.00 89.88 89 HIS A N 1
ATOM 653 C CA . HIS A 1 89 ? -4.931 -2.777 18.488 1.00 89.88 89 HIS A CA 1
ATOM 654 C C . HIS A 1 89 ? -6.010 -3.366 17.556 1.00 89.88 89 HIS A C 1
ATOM 656 O O . HIS A 1 89 ? -6.198 -2.893 16.429 1.00 89.88 89 HIS A O 1
ATOM 662 N N . PRO A 1 90 ? -6.768 -4.380 18.014 1.00 92.75 90 PRO A N 1
ATOM 663 C CA . PRO A 1 90 ? -7.879 -4.942 17.249 1.00 92.75 90 PRO A CA 1
ATOM 664 C C . PRO A 1 90 ? -8.897 -3.881 16.801 1.00 92.75 90 PRO A C 1
ATOM 666 O O . PRO A 1 90 ? -9.165 -2.903 17.502 1.00 92.75 90 PRO A O 1
ATOM 669 N N . GLY A 1 91 ? -9.485 -4.079 15.622 1.00 92.31 91 GLY A N 1
ATOM 670 C CA . GLY A 1 91 ? -10.491 -3.192 15.035 1.00 92.31 91 GLY A CA 1
ATOM 671 C C . GLY A 1 91 ? -9.950 -1.925 14.359 1.00 92.31 91 GLY A C 1
ATOM 672 O O . GLY A 1 91 ? -10.762 -1.124 13.886 1.00 92.31 91 GLY A O 1
ATOM 673 N N . ILE A 1 92 ? -8.624 -1.713 14.300 1.00 94.25 92 ILE A N 1
ATOM 674 C CA . ILE A 1 92 ? -8.018 -0.670 13.446 1.00 94.25 92 ILE A CA 1
ATOM 675 C C . ILE A 1 92 ? -8.383 -0.934 11.992 1.00 94.25 92 ILE A C 1
ATOM 677 O O . ILE A 1 92 ? -8.327 -2.070 11.555 1.00 94.25 92 ILE A O 1
ATOM 681 N N . SER A 1 93 ? -8.722 0.106 11.232 1.00 95.44 93 SER A N 1
ATOM 682 C CA . SER A 1 93 ? -8.893 0.007 9.776 1.00 95.44 93 SER A CA 1
ATOM 683 C C . SER A 1 93 ? -7.708 0.625 9.041 1.00 95.44 93 SER A C 1
ATOM 685 O O . SER A 1 93 ? -7.004 1.464 9.596 1.00 95.44 93 SER A O 1
ATOM 687 N N . MET A 1 94 ? -7.489 0.236 7.787 1.00 96.50 94 MET A N 1
ATOM 688 C CA . MET A 1 94 ? -6.391 0.726 6.957 1.00 96.50 94 MET A CA 1
ATOM 689 C C . MET A 1 94 ? -6.877 1.180 5.580 1.00 96.50 94 MET A C 1
ATOM 691 O O . MET A 1 94 ? -7.711 0.528 4.948 1.00 96.50 94 MET A O 1
ATOM 695 N N . HIS A 1 95 ? -6.313 2.286 5.102 1.00 96.44 95 HIS A N 1
ATOM 696 C CA . HIS A 1 95 ? -6.421 2.737 3.720 1.00 96.44 95 HIS A CA 1
ATOM 697 C C . HIS A 1 95 ? -5.024 2.866 3.116 1.00 96.44 95 HIS A C 1
ATOM 699 O O . HIS A 1 95 ? -4.148 3.469 3.734 1.00 96.44 95 HIS A O 1
ATOM 705 N N . ALA A 1 96 ? -4.807 2.307 1.927 1.00 96.44 96 ALA A N 1
ATOM 706 C CA . ALA A 1 96 ? -3.511 2.323 1.258 1.00 96.44 96 ALA A CA 1
ATOM 707 C C . ALA A 1 96 ? -3.539 3.093 -0.068 1.00 96.44 96 ALA A C 1
ATOM 709 O O . ALA A 1 96 ? -4.311 2.765 -0.968 1.00 96.44 96 ALA A O 1
ATOM 710 N N . SER A 1 97 ? -2.610 4.041 -0.201 1.00 94.69 97 SER A N 1
ATOM 711 C CA . SER A 1 97 ? -2.404 4.903 -1.371 1.00 94.69 97 SER A CA 1
ATOM 712 C C . SER A 1 97 ? -1.049 4.617 -2.025 1.00 94.69 97 SER A C 1
ATOM 714 O O . SER A 1 97 ? -0.145 5.451 -2.022 1.00 94.69 97 SER A O 1
ATOM 716 N N . LEU A 1 98 ? -0.848 3.401 -2.546 1.00 93.88 98 LEU A N 1
ATOM 717 C CA . LEU A 1 98 ? 0.476 2.986 -3.027 1.00 93.88 98 LEU A CA 1
ATOM 718 C C . LEU A 1 98 ? 0.969 3.835 -4.219 1.00 93.88 98 LEU A C 1
ATOM 720 O O . LEU A 1 98 ? 0.187 4.167 -5.117 1.00 93.88 98 LEU A O 1
ATOM 724 N N . PRO A 1 99 ? 2.285 4.102 -4.333 1.00 93.00 99 PRO A N 1
ATOM 725 C CA . PRO A 1 99 ? 2.847 4.789 -5.491 1.00 93.00 99 PRO A CA 1
ATOM 726 C C . PRO A 1 99 ? 2.517 4.078 -6.813 1.00 93.00 99 PRO A C 1
ATOM 728 O O . PRO A 1 99 ? 2.819 2.903 -7.009 1.00 93.00 99 PRO A O 1
ATOM 731 N N . CYS A 1 100 ? 1.928 4.805 -7.765 1.00 92.81 100 CYS A N 1
ATOM 732 C CA . CYS A 1 100 ? 1.494 4.251 -9.055 1.00 92.81 100 CYS A CA 1
ATOM 733 C C . CYS A 1 100 ? 2.418 4.606 -10.234 1.00 92.81 100 CYS A C 1
ATOM 735 O O . CYS A 1 100 ? 2.217 4.129 -11.352 1.00 92.81 100 CYS A O 1
ATOM 737 N N . THR A 1 101 ? 3.442 5.440 -10.021 1.00 93.94 101 THR A N 1
ATOM 738 C CA . THR A 1 101 ? 4.262 6.033 -11.093 1.00 93.94 101 THR A CA 1
ATOM 739 C C . THR A 1 101 ? 4.854 4.984 -12.037 1.00 93.94 101 THR A C 1
ATOM 741 O O . THR A 1 101 ? 4.752 5.134 -13.258 1.00 93.94 101 THR A O 1
ATOM 744 N N . ALA A 1 102 ? 5.414 3.898 -11.490 1.00 95.50 102 ALA A N 1
ATOM 745 C CA . ALA A 1 102 ? 6.037 2.796 -12.240 1.00 95.50 102 ALA A CA 1
ATOM 746 C C . ALA A 1 102 ? 5.046 1.967 -13.086 1.00 95.50 102 ALA A C 1
ATOM 748 O O . ALA A 1 102 ? 5.441 1.204 -13.974 1.00 95.50 102 ALA A O 1
ATOM 749 N N . TRP A 1 103 ? 3.755 2.144 -12.831 1.00 95.75 103 TRP A N 1
ATOM 750 C CA . TRP A 1 103 ? 2.652 1.416 -13.448 1.00 95.75 103 TRP A CA 1
ATOM 751 C C . TRP A 1 103 ? 1.742 2.321 -14.285 1.00 95.75 103 TRP A C 1
ATOM 753 O O . TRP A 1 103 ? 0.761 1.867 -14.871 1.00 95.75 103 TRP A O 1
ATOM 763 N N . SER A 1 104 ? 2.040 3.618 -14.338 1.00 94.19 104 SER A N 1
ATOM 764 C CA . SER A 1 104 ? 1.246 4.580 -15.095 1.00 94.19 104 SER A CA 1
ATOM 765 C C . SER A 1 104 ? 1.417 4.394 -16.605 1.00 94.19 104 SER A C 1
ATOM 767 O O . SER A 1 104 ? 2.490 4.033 -17.09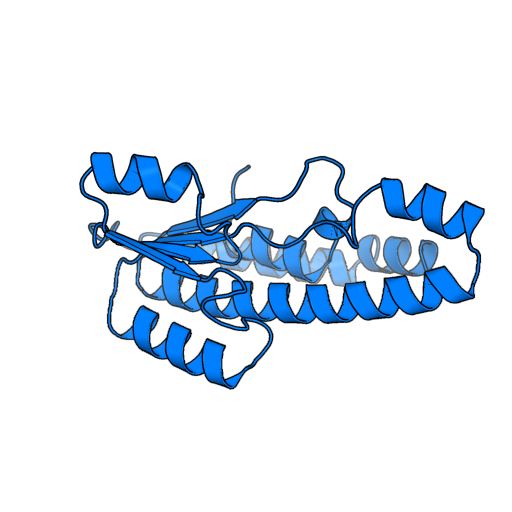3 1.00 94.19 104 SER A O 1
ATOM 769 N N . MET A 1 105 ? 0.380 4.740 -17.371 1.00 91.56 105 MET A N 1
ATOM 770 C CA . MET A 1 105 ? 0.418 4.697 -18.841 1.00 91.56 105 MET A CA 1
ATOM 771 C C . MET A 1 105 ? 1.523 5.579 -19.445 1.00 91.56 105 MET A C 1
ATOM 773 O O . MET A 1 105 ? 2.023 5.293 -20.533 1.00 91.56 105 MET A O 1
ATOM 777 N N . TRP A 1 106 ? 1.972 6.614 -18.722 1.00 93.62 106 TRP A N 1
ATOM 778 C CA . TRP A 1 106 ? 3.095 7.467 -19.125 1.00 93.62 106 TRP A CA 1
ATOM 779 C C . TRP A 1 106 ? 4.400 6.695 -19.319 1.00 93.62 106 TRP A C 1
ATOM 781 O O . TRP A 1 106 ? 5.245 7.101 -20.120 1.00 93.62 106 TRP A O 1
ATOM 791 N N . GLN A 1 107 ? 4.551 5.550 -18.650 1.00 95.81 107 GLN A N 1
ATOM 792 C CA . GLN A 1 107 ? 5.731 4.707 -18.795 1.00 95.81 107 GLN A CA 1
ATOM 793 C C . GLN A 1 107 ? 5.875 4.138 -20.210 1.00 95.81 107 GLN A C 1
ATOM 795 O O . GLN A 1 107 ? 7.000 3.955 -20.666 1.00 95.81 107 GLN A O 1
ATOM 800 N N . HIS A 1 108 ? 4.778 3.940 -20.950 1.00 92.94 108 HIS A N 1
ATOM 801 C CA . HIS A 1 108 ? 4.842 3.485 -22.344 1.00 92.94 108 HIS A CA 1
ATOM 802 C C . HIS A 1 108 ? 5.512 4.533 -23.242 1.00 92.94 108 HIS A C 1
ATOM 804 O O . HIS A 1 108 ? 6.412 4.212 -24.018 1.00 92.94 108 HIS A O 1
ATOM 810 N N . MET A 1 109 ? 5.137 5.807 -23.080 1.00 95.12 109 MET A N 1
ATOM 811 C CA . MET A 1 109 ? 5.773 6.913 -23.801 1.00 95.12 109 MET A CA 1
ATOM 812 C C . MET A 1 109 ? 7.238 7.085 -23.396 1.00 95.12 109 MET A C 1
ATOM 814 O O . MET A 1 109 ? 8.095 7.305 -24.251 1.00 95.12 109 MET A O 1
ATOM 818 N N . ALA A 1 110 ? 7.545 6.957 -22.103 1.00 95.56 110 ALA A N 1
ATOM 819 C CA . ALA A 1 110 ? 8.909 7.092 -21.608 1.00 95.56 110 ALA A CA 1
ATOM 820 C C . ALA A 1 110 ? 9.830 5.967 -22.114 1.00 95.56 110 ALA A C 1
ATOM 822 O O . ALA A 1 110 ? 10.956 6.243 -22.527 1.00 95.56 110 ALA A O 1
ATOM 823 N N . VAL A 1 111 ? 9.343 4.723 -22.165 1.00 96.94 111 VAL A N 1
ATOM 824 C CA . VAL A 1 111 ? 10.060 3.589 -22.770 1.00 96.94 111 VAL A CA 1
ATOM 825 C C . VAL A 1 111 ? 10.310 3.834 -24.256 1.00 96.94 111 VAL A C 1
ATOM 827 O O . VAL A 1 111 ? 11.443 3.677 -24.705 1.00 96.94 111 VAL A O 1
ATOM 830 N N . HIS A 1 112 ? 9.300 4.288 -25.004 1.00 95.75 112 HIS A N 1
ATOM 831 C CA . HIS A 1 112 ? 9.459 4.607 -26.424 1.00 95.75 112 HIS A CA 1
ATOM 832 C C . HIS A 1 112 ? 10.501 5.715 -26.657 1.00 95.75 112 HIS A C 1
ATOM 834 O O . HIS A 1 112 ? 11.328 5.616 -27.558 1.00 95.75 112 HIS A O 1
ATOM 840 N N . LYS A 1 113 ? 10.498 6.764 -25.823 1.00 97.25 113 LYS A N 1
ATOM 841 C CA . LYS A 1 113 ? 11.408 7.913 -25.953 1.00 97.25 113 LYS A CA 1
ATOM 842 C C . LYS A 1 113 ? 12.846 7.615 -25.515 1.00 97.25 113 LYS A C 1
ATOM 844 O O . LYS A 1 113 ? 13.781 8.123 -26.126 1.00 97.25 113 LYS A O 1
ATOM 849 N N . HIS A 1 114 ? 13.031 6.859 -24.434 1.00 96.25 114 HIS A N 1
ATOM 850 C CA . HIS A 1 114 ? 14.331 6.699 -23.764 1.00 96.25 114 HIS A CA 1
ATOM 851 C C . HIS A 1 114 ? 14.947 5.297 -23.916 1.00 96.25 114 HIS A C 1
ATOM 853 O O . HIS A 1 114 ? 16.083 5.066 -23.496 1.00 96.25 114 HIS A O 1
ATOM 859 N N . GLY A 1 115 ? 14.220 4.355 -24.518 1.00 95.12 115 GLY A N 1
ATOM 860 C CA . GLY A 1 115 ? 14.724 3.047 -24.916 1.00 95.12 115 GLY A CA 1
ATOM 861 C C . GLY A 1 115 ? 15.121 2.122 -23.759 1.00 95.12 115 GLY A C 1
ATOM 862 O O . GLY A 1 115 ? 14.592 2.167 -22.642 1.00 95.12 115 GLY A O 1
ATOM 863 N N . LYS A 1 116 ? 16.072 1.224 -24.042 1.00 96.00 116 LYS A N 1
ATOM 864 C CA . LYS A 1 116 ? 16.407 0.076 -23.179 1.00 96.00 116 LYS A CA 1
ATOM 865 C C . LYS A 1 116 ? 16.929 0.472 -21.796 1.00 96.00 116 LYS A C 1
ATOM 867 O O . LYS A 1 116 ? 16.557 -0.151 -20.807 1.00 96.00 116 LYS A O 1
ATOM 872 N N . GLN A 1 117 ? 17.752 1.519 -21.700 1.00 95.62 117 GLN A N 1
ATOM 873 C CA . GLN A 1 117 ? 18.290 1.963 -20.407 1.00 95.62 117 GLN A CA 1
ATOM 874 C C . GLN A 1 117 ? 17.178 2.413 -19.451 1.00 95.62 117 GLN A C 1
ATOM 876 O O . GLN A 1 117 ? 17.203 2.075 -18.269 1.00 95.62 117 GLN A O 1
ATOM 881 N N . TYR A 1 118 ? 16.182 3.138 -19.966 1.00 97.50 118 TYR A N 1
ATOM 882 C CA . TYR A 1 118 ? 15.015 3.531 -19.182 1.00 97.50 118 TYR A CA 1
ATOM 883 C C . TYR A 1 118 ? 14.175 2.327 -18.776 1.00 97.50 118 TYR A C 1
ATOM 885 O O . TYR A 1 118 ? 13.760 2.230 -17.627 1.00 97.50 118 TYR A O 1
ATOM 893 N N . THR A 1 119 ? 13.976 1.391 -19.705 1.00 97.06 119 THR A N 1
ATOM 894 C CA . THR A 1 119 ? 13.221 0.157 -19.458 1.00 97.06 119 THR A CA 1
ATOM 895 C C . THR A 1 119 ? 13.819 -0.627 -18.290 1.00 97.06 119 THR A C 1
ATOM 897 O O . THR A 1 119 ? 13.102 -0.979 -17.362 1.00 97.06 119 THR A O 1
ATOM 900 N N . ASN A 1 120 ? 15.144 -0.796 -18.251 1.00 97.50 120 ASN A N 1
ATOM 901 C CA . ASN A 1 120 ? 15.816 -1.478 -17.140 1.00 97.50 120 ASN A CA 1
ATOM 902 C C . ASN A 1 120 ? 15.590 -0.769 -15.791 1.00 97.50 120 ASN A C 1
ATOM 904 O O . ASN A 1 120 ? 15.315 -1.419 -14.785 1.00 97.50 120 ASN A O 1
ATOM 908 N N . LYS A 1 121 ? 15.664 0.570 -15.763 1.00 97.62 121 LYS A N 1
ATOM 909 C CA . LYS A 1 121 ? 15.376 1.363 -14.552 1.00 97.62 121 LYS A CA 1
ATOM 910 C C . LYS A 1 121 ? 13.902 1.291 -14.148 1.00 97.62 121 LYS A C 1
ATOM 912 O O . LYS A 1 121 ? 13.578 1.324 -12.966 1.00 97.62 121 LYS A O 1
ATOM 917 N N . LEU A 1 122 ? 12.994 1.225 -15.118 1.00 97.62 122 LEU A N 1
ATOM 918 C CA . LEU A 1 122 ? 11.569 1.052 -14.868 1.00 97.62 122 LEU A CA 1
ATOM 919 C C . LEU A 1 122 ? 11.283 -0.308 -14.228 1.00 97.62 122 LEU A C 1
ATOM 921 O O . LEU A 1 122 ? 10.553 -0.352 -13.246 1.00 97.62 122 LEU A O 1
ATOM 925 N N . GLU A 1 123 ? 11.896 -1.381 -14.723 1.00 97.12 123 GLU A N 1
ATOM 926 C CA . GLU A 1 123 ? 11.769 -2.709 -14.116 1.00 97.12 123 GLU A CA 1
ATOM 927 C C . GLU A 1 123 ? 12.292 -2.739 -12.678 1.00 97.12 123 GLU A C 1
ATOM 929 O O . GLU A 1 123 ? 11.673 -3.351 -11.812 1.00 97.12 123 GLU A O 1
ATOM 934 N N . GLN A 1 124 ? 13.377 -2.020 -12.383 1.00 97.06 124 GLN A N 1
ATOM 935 C CA . GLN A 1 124 ? 13.870 -1.895 -11.012 1.00 97.06 124 GLN A CA 1
ATOM 936 C C . GLN A 1 124 ? 12.854 -1.191 -10.092 1.00 97.06 124 GLN A C 1
ATOM 938 O O . GLN A 1 124 ? 12.492 -1.733 -9.051 1.00 97.06 124 GLN A O 1
ATOM 943 N N . ARG A 1 125 ? 12.287 -0.060 -10.530 1.00 97.00 125 ARG A N 1
ATOM 944 C CA . ARG A 1 125 ? 11.220 0.642 -9.788 1.00 97.00 125 ARG A CA 1
ATOM 945 C C . ARG A 1 125 ? 9.950 -0.197 -9.624 1.00 97.00 125 ARG A C 1
ATOM 947 O O . ARG A 1 125 ? 9.244 -0.072 -8.630 1.00 97.00 125 ARG A O 1
ATOM 954 N N . ARG A 1 126 ? 9.633 -1.058 -10.597 1.00 97.00 126 ARG A N 1
ATOM 955 C CA . ARG A 1 126 ? 8.516 -2.011 -10.491 1.00 97.00 126 ARG A CA 1
ATOM 956 C C . ARG A 1 126 ? 8.777 -3.049 -9.408 1.00 97.00 126 ARG A C 1
ATOM 958 O O . ARG A 1 126 ? 7.863 -3.332 -8.646 1.00 97.00 126 ARG A O 1
ATOM 965 N N . LYS A 1 127 ? 10.003 -3.569 -9.294 1.00 96.44 127 LYS A N 1
ATOM 966 C CA . LYS A 1 127 ? 10.380 -4.486 -8.204 1.00 96.44 127 LYS A CA 1
ATOM 967 C C . LYS A 1 127 ? 10.231 -3.825 -6.837 1.00 96.44 127 LYS A C 1
ATOM 969 O O . LYS A 1 127 ? 9.605 -4.409 -5.964 1.00 96.44 127 LYS A O 1
ATOM 974 N N . GLU A 1 128 ? 10.726 -2.601 -6.681 1.00 95.50 128 GLU A N 1
ATOM 975 C CA . GLU A 1 128 ? 10.568 -1.813 -5.447 1.00 95.50 128 GLU A CA 1
ATOM 976 C C . GLU A 1 128 ? 9.087 -1.594 -5.106 1.00 95.50 128 GLU A C 1
ATOM 978 O O . GLU A 1 128 ? 8.652 -1.833 -3.983 1.00 95.50 128 GLU A O 1
ATOM 983 N N . SER A 1 129 ? 8.266 -1.251 -6.102 1.00 95.81 129 SER A N 1
ATOM 984 C CA . SER A 1 129 ? 6.822 -1.123 -5.900 1.00 95.81 129 SER A CA 1
ATOM 985 C C . SER A 1 129 ? 6.143 -2.437 -5.493 1.00 95.81 129 SER A C 1
ATOM 987 O O . SER A 1 129 ? 5.150 -2.382 -4.770 1.00 95.81 129 SER A O 1
ATOM 989 N N . LEU A 1 130 ? 6.631 -3.597 -5.949 1.00 95.69 130 LEU A N 1
ATOM 990 C CA . LEU A 1 130 ? 6.091 -4.899 -5.541 1.00 95.69 130 LEU A CA 1
ATOM 991 C C . LEU A 1 130 ? 6.463 -5.254 -4.097 1.00 95.69 130 LEU A C 1
ATOM 993 O O . LEU A 1 130 ? 5.659 -5.896 -3.428 1.00 95.69 130 LEU A O 1
ATOM 997 N N . VAL A 1 131 ? 7.621 -4.806 -3.600 1.00 96.38 131 VAL A N 1
ATOM 998 C CA . VAL A 1 131 ? 7.976 -4.930 -2.174 1.00 96.38 131 VAL A CA 1
ATOM 999 C C . VAL A 1 131 ? 6.966 -4.166 -1.317 1.00 96.38 131 VAL A C 1
ATOM 1001 O O . VAL A 1 131 ? 6.367 -4.741 -0.413 1.00 96.38 131 VAL A O 1
ATOM 1004 N N . LEU A 1 132 ? 6.681 -2.907 -1.666 1.00 95.81 132 LEU A N 1
ATOM 1005 C CA . LEU A 1 132 ? 5.661 -2.112 -0.971 1.00 95.81 132 LEU A CA 1
ATOM 1006 C C . LEU A 1 132 ? 4.265 -2.745 -1.042 1.00 95.81 132 LEU A C 1
ATOM 1008 O O . LEU A 1 132 ? 3.535 -2.744 -0.053 1.00 95.81 132 LEU A O 1
ATOM 1012 N N . LEU A 1 133 ? 3.889 -3.301 -2.199 1.00 96.19 133 LEU A N 1
ATOM 1013 C CA . LEU A 1 133 ? 2.615 -4.003 -2.367 1.00 96.19 133 LEU A CA 1
ATOM 1014 C C . LEU A 1 133 ? 2.521 -5.227 -1.445 1.00 96.19 133 LEU A C 1
ATOM 1016 O O . LEU A 1 133 ? 1.489 -5.437 -0.813 1.00 96.19 133 LEU A O 1
ATOM 1020 N N . HIS A 1 134 ? 3.601 -6.002 -1.335 1.00 96.75 134 HIS A N 1
ATOM 1021 C CA . HIS A 1 134 ? 3.673 -7.148 -0.435 1.00 96.75 134 HIS A CA 1
ATOM 1022 C C . HIS A 1 134 ? 3.497 -6.731 1.028 1.00 9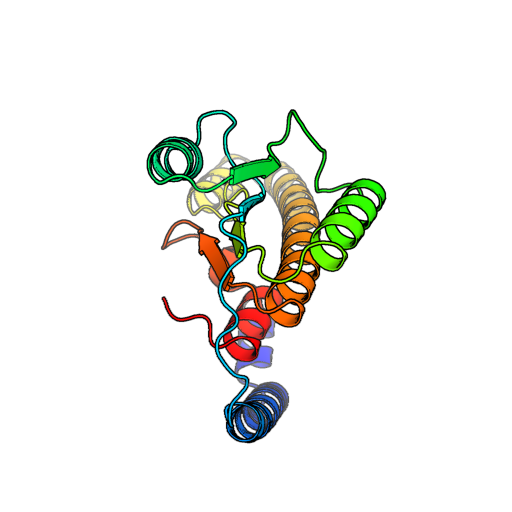6.75 134 HIS A C 1
ATOM 1024 O O . HIS A 1 134 ? 2.601 -7.233 1.701 1.00 96.75 134 HIS A O 1
ATOM 1030 N N . HIS A 1 135 ? 4.275 -5.751 1.490 1.00 97.69 135 HIS A N 1
ATOM 1031 C CA . HIS A 1 135 ? 4.183 -5.221 2.852 1.00 97.69 135 HIS A CA 1
ATOM 1032 C C . HIS A 1 135 ? 2.795 -4.642 3.173 1.00 97.69 135 HIS A C 1
ATOM 1034 O O . HIS A 1 135 ? 2.258 -4.832 4.269 1.00 97.69 135 HIS A O 1
ATOM 1040 N N . CYS A 1 136 ? 2.170 -3.977 2.196 1.00 97.19 136 CYS A N 1
ATOM 1041 C CA . CYS A 1 136 ? 0.790 -3.519 2.304 1.00 97.19 136 CYS A CA 1
ATOM 1042 C C . CYS A 1 136 ? -0.171 -4.696 2.518 1.00 97.19 136 CYS A C 1
ATOM 1044 O O . CYS A 1 136 ? -1.031 -4.625 3.392 1.00 97.19 136 CYS A O 1
ATOM 1046 N N . PHE A 1 137 ? -0.039 -5.783 1.753 1.00 96.56 137 PHE A N 1
ATOM 1047 C CA . PHE A 1 137 ? -0.897 -6.963 1.899 1.00 96.56 137 PHE A CA 1
ATOM 1048 C C . PHE A 1 137 ? -0.670 -7.707 3.210 1.00 96.56 137 PHE A C 1
ATOM 1050 O O . PHE A 1 137 ? -1.640 -8.152 3.819 1.00 96.56 137 PHE A O 1
ATOM 1057 N N . GLU A 1 138 ? 0.569 -7.816 3.685 1.00 97.25 138 GLU A N 1
ATOM 1058 C CA . GLU A 1 138 ? 0.865 -8.384 5.005 1.00 97.25 138 GLU A CA 1
ATOM 1059 C C . GLU A 1 138 ? 0.178 -7.587 6.117 1.00 97.25 138 GLU A C 1
ATOM 1061 O O . GLU A 1 138 ? -0.524 -8.154 6.959 1.00 97.25 138 GLU A O 1
ATOM 1066 N N . THR A 1 139 ? 0.291 -6.260 6.062 1.00 97.50 139 THR A N 1
ATOM 1067 C CA . THR A 1 139 ? -0.359 -5.367 7.027 1.00 97.50 139 THR A CA 1
ATOM 1068 C C . THR A 1 139 ? -1.884 -5.451 6.924 1.00 97.50 139 THR A C 1
ATOM 1070 O O . THR A 1 139 ? -2.573 -5.554 7.939 1.00 97.50 139 THR A O 1
ATOM 1073 N N . ALA A 1 140 ? -2.430 -5.484 5.705 1.00 97.19 140 ALA A N 1
ATOM 1074 C CA . ALA A 1 140 ? -3.866 -5.594 5.460 1.00 97.19 140 ALA A CA 1
ATOM 1075 C C . ALA A 1 140 ? -4.446 -6.901 6.016 1.00 9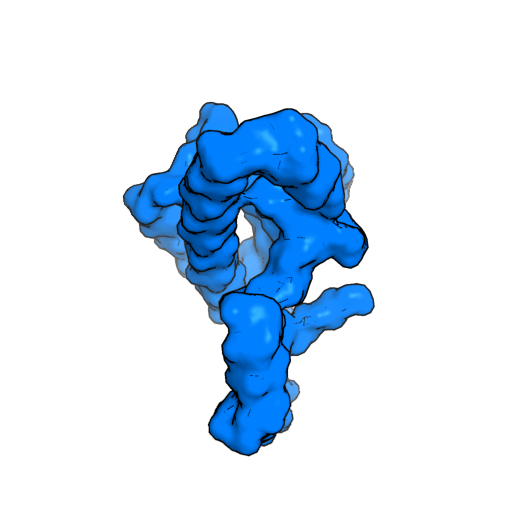7.19 140 ALA A C 1
ATOM 1077 O O . ALA A 1 140 ? -5.508 -6.885 6.632 1.00 97.19 140 ALA A O 1
ATOM 1078 N N . ARG A 1 141 ? -3.735 -8.026 5.867 1.00 96.62 141 ARG A N 1
ATOM 1079 C CA . ARG A 1 141 ? -4.136 -9.313 6.459 1.00 96.62 141 ARG A CA 1
ATOM 1080 C C . ARG A 1 141 ? -4.234 -9.223 7.975 1.00 96.62 141 ARG A C 1
ATOM 1082 O O . ARG A 1 141 ? -5.221 -9.688 8.536 1.00 96.62 141 ARG A O 1
ATOM 1089 N N . ALA A 1 142 ? -3.249 -8.603 8.630 1.00 95.88 142 ALA A N 1
ATOM 1090 C CA . ALA A 1 142 ? -3.268 -8.407 10.079 1.00 95.88 142 ALA A CA 1
ATOM 1091 C C . ALA A 1 142 ? -4.438 -7.511 10.522 1.00 95.88 142 ALA A C 1
ATOM 1093 O O . ALA A 1 142 ? -5.130 -7.836 11.485 1.00 95.88 142 ALA A O 1
ATOM 1094 N N . VAL A 1 143 ? -4.704 -6.432 9.779 1.00 96.06 143 VAL A N 1
ATOM 1095 C CA . VAL A 1 143 ? -5.851 -5.536 9.996 1.00 96.06 143 VAL A CA 1
ATOM 1096 C C . VAL A 1 143 ? -7.176 -6.298 9.907 1.00 96.06 143 VAL A C 1
ATOM 1098 O O . VAL A 1 143 ? -7.990 -6.232 10.828 1.00 96.06 143 VAL A O 1
ATOM 1101 N N . ILE A 1 144 ? -7.381 -7.058 8.829 1.00 94.94 144 ILE A N 1
ATOM 1102 C CA . ILE A 1 144 ? -8.614 -7.822 8.593 1.00 94.94 144 ILE A CA 1
ATOM 1103 C C . ILE A 1 144 ? -8.780 -8.920 9.653 1.00 94.94 144 ILE A C 1
ATOM 1105 O O . ILE A 1 144 ? -9.865 -9.071 10.215 1.00 94.94 144 ILE A O 1
ATOM 1109 N N . ALA A 1 145 ? -7.706 -9.640 9.994 1.00 93.94 145 ALA A N 1
ATOM 1110 C CA . ALA A 1 145 ? -7.716 -10.652 11.052 1.00 93.94 145 ALA A CA 1
ATOM 1111 C C . ALA A 1 145 ? -8.059 -10.059 12.431 1.00 93.94 145 ALA A C 1
ATOM 1113 O O . ALA A 1 145 ? -8.731 -10.705 13.232 1.00 93.94 145 ALA A O 1
ATOM 1114 N N . GLY A 1 146 ? -7.650 -8.813 12.690 1.00 92.38 146 GLY A N 1
ATOM 1115 C CA . GLY A 1 146 ? -8.010 -8.050 13.884 1.00 92.38 146 GLY A CA 1
ATOM 1116 C C . GLY A 1 146 ? -9.439 -7.490 13.885 1.00 92.38 146 GLY A C 1
ATOM 1117 O O . GLY A 1 146 ? -9.790 -6.764 14.813 1.00 92.38 146 GLY A O 1
ATOM 1118 N N . GLY A 1 147 ? -10.261 -7.782 12.870 1.00 92.38 147 GLY A N 1
ATOM 1119 C CA . GLY A 1 147 ? -11.634 -7.278 12.738 1.00 92.38 147 GLY A CA 1
ATOM 1120 C C . GLY A 1 147 ? -11.742 -5.870 12.140 1.00 92.38 147 GLY A C 1
ATOM 1121 O O . GLY A 1 147 ? -12.795 -5.241 12.237 1.00 92.38 147 GLY A O 1
ATOM 1122 N N . GLY A 1 148 ? -10.656 -5.364 11.559 1.00 93.19 148 GLY A N 1
ATOM 1123 C CA . GLY A 1 148 ? -10.595 -4.096 10.843 1.00 93.19 148 GLY A CA 1
ATOM 1124 C C . GLY A 1 148 ? -11.076 -4.170 9.397 1.00 93.19 148 GLY A C 1
ATOM 1125 O O . GLY A 1 148 ? -11.316 -5.247 8.852 1.00 93.19 148 GLY A O 1
ATOM 1126 N N . HIS A 1 149 ? -11.175 -3.008 8.748 1.00 93.38 149 HIS A N 1
ATOM 1127 C CA . HIS A 1 149 ? -11.435 -2.918 7.312 1.00 93.38 149 HIS A CA 1
ATOM 1128 C C . HIS A 1 149 ? -10.184 -2.487 6.548 1.00 93.38 149 HIS A C 1
ATOM 1130 O O . HIS A 1 149 ? -9.389 -1.693 7.050 1.00 93.38 149 HIS A O 1
ATOM 1136 N N . PHE A 1 150 ? -10.034 -2.975 5.320 1.00 95.38 150 PHE A N 1
ATOM 1137 C CA . PHE A 1 150 ? -8.959 -2.584 4.419 1.00 95.38 150 PHE A CA 1
ATOM 1138 C C . PHE A 1 150 ? -9.536 -1.993 3.136 1.00 95.38 150 PHE A C 1
ATOM 1140 O O . PHE A 1 150 ? -10.471 -2.536 2.557 1.00 95.38 150 PHE A O 1
ATOM 1147 N N . SER A 1 151 ? -8.948 -0.890 2.687 1.00 94.06 151 SER A N 1
ATOM 1148 C CA . SER A 1 151 ? -9.248 -0.271 1.400 1.00 94.06 151 SER A CA 1
ATOM 1149 C C . SER A 1 151 ? -7.960 0.166 0.709 1.00 94.06 151 SER A C 1
ATOM 1151 O O . SER A 1 151 ? -6.945 0.431 1.356 1.00 94.06 151 SER A O 1
ATOM 1153 N N . PHE A 1 152 ? -7.999 0.229 -0.615 1.00 92.56 152 PHE A N 1
ATOM 1154 C CA . PHE A 1 152 ? -6.827 0.420 -1.457 1.00 92.56 152 PHE A CA 1
ATOM 1155 C C . PHE A 1 152 ? -7.170 1.307 -2.650 1.00 92.56 152 PHE A C 1
ATOM 1157 O O . PHE A 1 152 ? -8.222 1.124 -3.263 1.00 92.56 152 PHE A O 1
ATOM 1164 N N . GLU A 1 153 ? -6.276 2.226 -3.010 1.00 90.69 153 GLU A N 1
ATOM 1165 C CA . GLU A 1 153 ? -6.421 3.034 -4.215 1.00 90.69 153 GLU A CA 1
ATOM 1166 C C . GLU A 1 153 ? -5.236 2.919 -5.183 1.00 90.69 153 GLU A C 1
ATOM 1168 O O . GLU A 1 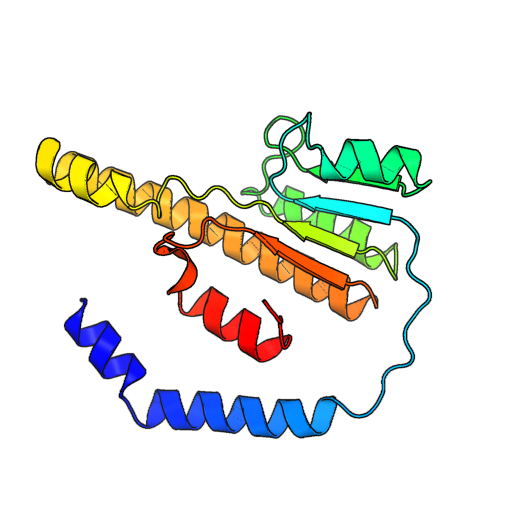153 ? -4.061 2.898 -4.816 1.00 90.69 153 GLU A O 1
ATOM 1173 N N . TRP A 1 154 ? -5.582 2.928 -6.470 1.00 91.62 154 TRP A N 1
ATOM 1174 C CA . TRP A 1 154 ? -4.686 3.190 -7.589 1.00 91.62 154 TRP A CA 1
ATOM 1175 C C . TRP A 1 154 ? -5.469 3.849 -8.731 1.00 91.62 154 TRP A C 1
ATOM 1177 O O . TRP A 1 154 ? -6.676 3.638 -8.865 1.00 91.62 154 TRP A O 1
ATOM 1187 N N . PRO A 1 155 ? -4.816 4.619 -9.620 1.00 88.81 155 PRO A N 1
ATOM 1188 C CA . PRO A 1 155 ? -5.502 5.199 -10.770 1.00 88.81 155 PRO A CA 1
ATOM 1189 C C . PRO A 1 155 ? -6.150 4.122 -11.650 1.00 88.81 155 PRO A C 1
ATOM 1191 O O . PRO A 1 155 ? -5.533 3.095 -11.922 1.00 88.81 155 PRO A O 1
ATOM 1194 N N . ARG A 1 156 ? -7.358 4.374 -12.170 1.00 85.50 156 ARG A N 1
ATOM 1195 C CA . ARG A 1 156 ? -8.149 3.407 -12.967 1.00 85.50 156 ARG A CA 1
ATOM 1196 C C . ARG A 1 156 ? -7.370 2.722 -14.098 1.00 85.50 156 ARG A C 1
ATOM 1198 O O . ARG A 1 156 ? -7.547 1.537 -14.339 1.00 85.50 156 ARG A O 1
ATOM 1205 N N . HIS A 1 157 ? -6.523 3.467 -14.806 1.00 85.38 157 HIS A N 1
ATOM 1206 C CA . HIS A 1 157 ? -5.764 2.969 -15.964 1.00 85.38 157 HIS A CA 1
ATOM 1207 C C . HIS A 1 157 ? -4.322 2.568 -15.614 1.00 85.38 157 HIS A C 1
ATOM 1209 O O . HIS A 1 157 ? -3.462 2.488 -16.487 1.00 85.38 157 HIS A O 1
ATOM 1215 N N . CYS A 1 158 ? -4.032 2.364 -14.331 1.00 88.75 158 CYS A N 1
ATOM 1216 C CA . CYS A 1 158 ? -2.749 1.874 -13.851 1.00 88.75 158 CYS A CA 1
ATOM 1217 C C . CYS A 1 158 ? -2.572 0.397 -14.237 1.00 88.75 158 CYS A C 1
ATOM 1219 O O . CYS A 1 158 ? -3.418 -0.434 -13.912 1.00 88.75 158 CYS A O 1
ATOM 1221 N N . SER A 1 159 ? -1.453 0.031 -14.872 1.00 91.25 159 SER A N 1
ATOM 1222 C CA . SER A 1 159 ? -1.176 -1.373 -15.218 1.00 91.25 159 SER A CA 1
ATOM 1223 C C . SER A 1 159 ? -0.918 -2.250 -13.984 1.00 91.25 159 SER A C 1
ATOM 1225 O O . SER A 1 159 ? -0.854 -3.471 -14.100 1.00 91.25 159 SER A O 1
ATOM 1227 N N . GLY A 1 160 ? -0.759 -1.634 -12.807 1.00 91.62 160 GLY A N 1
ATOM 1228 C CA . GLY A 1 160 ? -0.612 -2.307 -11.519 1.00 91.62 160 GLY A CA 1
ATOM 1229 C C . GLY A 1 160 ? -1.841 -3.140 -11.143 1.00 91.62 160 GLY A C 1
ATOM 1230 O O . GLY A 1 160 ? -1.701 -4.184 -10.518 1.00 91.62 160 GLY A O 1
ATOM 1231 N N . TRP A 1 161 ? -3.038 -2.767 -11.606 1.00 91.00 161 TRP A N 1
ATOM 1232 C CA . TRP A 1 161 ? -4.258 -3.552 -11.375 1.00 91.00 161 TRP A CA 1
ATOM 1233 C C . TRP A 1 161 ? -4.204 -4.968 -11.962 1.00 91.00 161 TRP A C 1
ATOM 1235 O O . TRP A 1 161 ? -4.888 -5.861 -11.480 1.00 91.00 161 TRP A O 1
ATOM 1245 N N . LEU A 1 162 ? -3.370 -5.192 -12.984 1.00 90.75 162 LEU A N 1
ATOM 1246 C CA . LEU A 1 162 ? -3.220 -6.491 -13.648 1.00 90.75 162 LEU A CA 1
ATOM 1247 C C . LEU A 1 162 ? -2.190 -7.401 -12.961 1.00 90.75 162 LEU A C 1
ATOM 1249 O O . LEU A 1 162 ? -1.867 -8.474 -13.474 1.00 90.75 162 LEU A O 1
ATOM 1253 N N . ARG A 1 163 ? -1.620 -6.969 -11.831 1.00 91.81 163 ARG A N 1
ATOM 1254 C CA . ARG A 1 163 ? -0.671 -7.775 -11.064 1.00 91.81 163 ARG A CA 1
ATOM 1255 C C . ARG A 1 163 ? -1.381 -8.973 -10.451 1.00 91.81 163 ARG A C 1
ATOM 1257 O O . ARG A 1 163 ? -2.389 -8.818 -9.767 1.00 91.81 163 ARG A O 1
ATOM 1264 N N . ARG A 1 164 ? -0.827 -10.167 -10.684 1.00 89.94 164 ARG A N 1
ATOM 1265 C CA . ARG A 1 164 ? -1.404 -11.431 -10.209 1.00 89.94 164 ARG A CA 1
ATOM 1266 C C . ARG A 1 164 ? -1.585 -11.416 -8.696 1.00 89.94 164 ARG A C 1
ATOM 1268 O O . ARG A 1 164 ? -2.627 -11.825 -8.211 1.00 89.94 164 ARG A O 1
ATOM 1275 N N . GLU A 1 165 ? -0.594 -10.886 -7.993 1.00 89.06 165 GLU A N 1
ATOM 1276 C CA . GLU A 1 165 ? -0.548 -10.786 -6.538 1.00 89.06 165 GLU A CA 1
ATOM 1277 C C . GLU A 1 165 ? -1.714 -9.940 -5.996 1.00 89.06 165 GLU A C 1
ATOM 1279 O O . GLU A 1 165 ? -2.337 -10.300 -5.003 1.00 89.06 165 GLU A O 1
ATOM 1284 N N . LEU A 1 166 ? -2.052 -8.841 -6.682 1.00 90.56 166 LEU A N 1
ATOM 1285 C CA . LEU A 1 166 ? -3.181 -7.981 -6.319 1.00 90.56 166 LEU A CA 1
ATOM 1286 C C . LEU A 1 166 ? -4.525 -8.620 -6.673 1.00 90.56 166 LEU A C 1
ATOM 1288 O O . LEU A 1 166 ? -5.449 -8.561 -5.871 1.00 90.56 166 LEU A O 1
ATOM 1292 N N . LEU A 1 167 ? -4.640 -9.253 -7.840 1.00 89.75 167 LEU A N 1
ATOM 1293 C CA . LEU A 1 167 ? -5.865 -9.957 -8.230 1.00 89.75 167 LEU A CA 1
ATOM 1294 C C . LEU A 1 167 ? -6.178 -11.116 -7.275 1.00 89.75 167 LEU A C 1
ATOM 1296 O O . LEU A 1 167 ? -7.325 -11.280 -6.869 1.00 89.75 167 LEU A O 1
ATOM 1300 N N . GLU A 1 168 ? -5.161 -11.889 -6.886 1.00 89.81 168 GLU A N 1
ATOM 1301 C CA . GLU A 1 168 ? -5.280 -12.946 -5.876 1.00 89.81 168 GLU A CA 1
ATOM 1302 C C . GLU A 1 168 ? -5.760 -12.370 -4.537 1.00 89.81 168 GLU A C 1
ATOM 1304 O O . GLU A 1 168 ? -6.691 -12.913 -3.948 1.00 89.81 168 GLU A O 1
ATOM 1309 N N . PHE A 1 169 ? -5.199 -11.236 -4.105 1.00 90.69 169 PHE A N 1
ATOM 1310 C CA . PHE A 1 169 ? -5.603 -10.563 -2.870 1.00 90.69 169 PHE A CA 1
ATOM 1311 C C . PHE A 1 169 ? -7.048 -10.038 -2.911 1.00 90.69 169 PHE A C 1
ATOM 1313 O O . PHE A 1 169 ? -7.797 -10.213 -1.952 1.00 90.69 169 PHE A O 1
ATOM 1320 N N . ILE A 1 170 ? -7.460 -9.416 -4.022 1.00 88.44 170 ILE A N 1
ATOM 1321 C CA . ILE A 1 170 ? -8.830 -8.914 -4.218 1.00 88.44 170 ILE A CA 1
ATOM 1322 C C . ILE A 1 170 ? -9.838 -10.059 -4.112 1.00 88.44 170 ILE A C 1
ATOM 1324 O O . ILE A 1 170 ? -10.856 -9.909 -3.442 1.00 88.44 170 ILE A O 1
ATOM 1328 N N . VAL A 1 171 ? -9.546 -11.199 -4.747 1.00 89.00 171 VAL A N 1
ATOM 1329 C CA . VAL A 1 171 ? -10.403 -12.392 -4.693 1.00 89.00 171 VAL A CA 1
ATOM 1330 C C . VAL A 1 171 ? -10.435 -12.988 -3.288 1.00 89.00 171 VAL A C 1
ATOM 1332 O O . VAL A 1 171 ? -11.491 -13.406 -2.827 1.00 89.00 171 VAL A O 1
ATOM 1335 N N . GLU A 1 172 ? -9.291 -13.036 -2.608 1.00 88.06 172 GLU A N 1
ATOM 1336 C CA . GLU A 1 172 ? -9.189 -13.600 -1.263 1.00 88.06 172 GLU A CA 1
ATOM 1337 C C . GLU A 1 172 ? -10.026 -12.834 -0.230 1.00 88.06 172 GLU A C 1
ATOM 1339 O O . GLU A 1 172 ? -10.647 -13.456 0.630 1.00 88.06 172 GLU A O 1
ATOM 1344 N N . PHE A 1 173 ? -10.067 -11.503 -0.328 1.00 86.56 173 PHE A N 1
ATOM 1345 C CA . PHE A 1 173 ? -10.747 -10.639 0.644 1.00 86.56 173 PHE A CA 1
ATOM 1346 C C . PHE A 1 173 ? -12.054 -10.019 0.142 1.00 86.56 173 PHE A C 1
ATOM 1348 O O . PHE A 1 173 ? -12.596 -9.148 0.820 1.00 86.56 173 PHE A O 1
ATOM 1355 N N . ASP A 1 174 ? -12.552 -10.461 -1.016 1.00 85.38 174 ASP A N 1
ATOM 1356 C CA . ASP A 1 174 ? -13.765 -9.943 -1.667 1.00 85.38 174 ASP A CA 1
ATOM 1357 C C . ASP A 1 174 ? -13.802 -8.404 -1.689 1.00 85.38 174 ASP A C 1
ATOM 1359 O O . ASP A 1 174 ? -14.766 -7.754 -1.276 1.00 85.38 174 ASP A O 1
ATOM 1363 N N . LEU A 1 175 ? -12.685 -7.797 -2.110 1.00 80.25 175 LEU A N 1
ATOM 1364 C CA . LEU A 1 175 ? -12.576 -6.343 -2.161 1.00 80.25 175 LEU A CA 1
ATOM 1365 C C . LEU A 1 175 ? -13.469 -5.813 -3.286 1.00 80.25 175 LEU A C 1
ATOM 1367 O O . LEU A 1 175 ? -13.106 -5.854 -4.463 1.00 80.25 175 LEU A O 1
ATOM 1371 N N . ALA A 1 176 ? -14.643 -5.308 -2.916 1.00 65.31 176 ALA A N 1
ATOM 1372 C CA . ALA A 1 176 ? -15.522 -4.612 -3.840 1.00 65.31 176 ALA A CA 1
ATOM 1373 C C . ALA A 1 176 ? -14.896 -3.278 -4.280 1.00 65.31 176 ALA A C 1
ATOM 1375 O O . ALA A 1 176 ? -14.249 -2.582 -3.493 1.00 65.31 176 ALA A O 1
ATOM 1376 N N . SER A 1 177 ? -15.114 -2.939 -5.552 1.00 44.69 177 SER A N 1
ATOM 1377 C CA . SER A 1 177 ? -14.760 -1.639 -6.141 1.00 44.69 177 SER A CA 1
ATOM 1378 C C . SER A 1 177 ? -15.976 -0.734 -6.255 1.00 44.69 177 SER A C 1
ATOM 1380 O O . SER A 1 177 ? -17.099 -1.276 -6.373 1.00 44.69 177 SER A O 1
#